Protein AF-B3T687-F1 (afdb_monomer_lite)

Secondary structure (DSSP, 8-state):
-HHHHHHHHHHHHHTT----HHHHHHHTT--HHHHHHHHHHHHTT-

pLDDT: mean 90.65, std 7.8, range [55.88, 95.62]

Structure (mmCIF, N/CA/C/O backbone):
data_AF-B3T687-F1
#
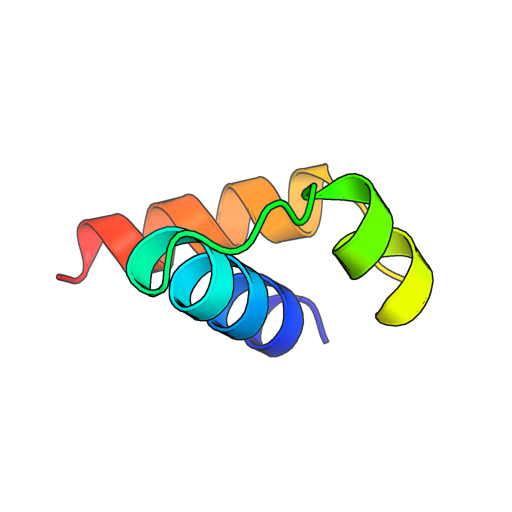_entry.id   AF-B3T687-F1
#
loop_
_atom_site.group_PDB
_atom_site.id
_atom_site.type_symbol
_atom_site.label_atom_id
_atom_site.label_alt_id
_atom_site.label_comp_id
_atom_site.label_asym_id
_atom_site.label_entity_id
_atom_site.label_seq_id
_atom_site.pdbx_PDB_ins_code
_atom_site.Cartn_x
_atom_site.Cartn_y
_atom_site.Cartn_z
_atom_site.occupancy
_atom_site.B_iso_or_equiv
_atom_site.auth_seq_id
_atom_site.auth_comp_id
_atom_site.auth_asym_id
_atom_site.auth_atom_id
_atom_site.pdbx_PDB_model_num
ATOM 1 N N . MET A 1 1 ? 0.663 -1.917 -11.190 1.00 65.06 1 MET A N 1
ATOM 2 C CA . MET A 1 1 ? 0.397 -2.676 -9.945 1.00 65.06 1 MET A CA 1
ATOM 3 C C . MET A 1 1 ? 0.504 -1.792 -8.698 1.00 65.06 1 MET A C 1
ATOM 5 O O . MET A 1 1 ? -0.491 -1.659 -8.006 1.00 65.06 1 MET A O 1
ATOM 9 N N . GLY A 1 2 ? 1.616 -1.080 -8.455 1.00 84.25 2 GLY A N 1
ATOM 10 C CA . GLY A 1 2 ? 1.778 -0.260 -7.234 1.00 84.25 2 GLY A CA 1
ATOM 11 C C . GLY A 1 2 ? 0.783 0.898 -7.020 1.00 84.25 2 GLY A C 1
ATOM 12 O O . GLY A 1 2 ? 0.461 1.209 -5.880 1.00 84.25 2 GLY A O 1
ATOM 13 N N . LEU A 1 3 ? 0.267 1.523 -8.088 1.00 90.62 3 LEU A N 1
ATOM 14 C CA . LEU A 1 3 ? -0.731 2.598 -7.967 1.00 90.62 3 LEU A CA 1
ATOM 15 C C . LEU A 1 3 ? -2.097 2.071 -7.501 1.00 90.62 3 LEU A C 1
ATOM 17 O O . LEU A 1 3 ? -2.689 2.648 -6.599 1.00 90.62 3 LEU A O 1
ATOM 21 N N . ALA A 1 4 ? -2.562 0.956 -8.073 1.00 92.06 4 ALA A N 1
ATOM 22 C CA . ALA A 1 4 ? -3.817 0.319 -7.672 1.00 92.06 4 ALA A CA 1
ATOM 23 C C . ALA A 1 4 ? -3.760 -0.165 -6.214 1.00 92.06 4 ALA A C 1
ATOM 25 O O . ALA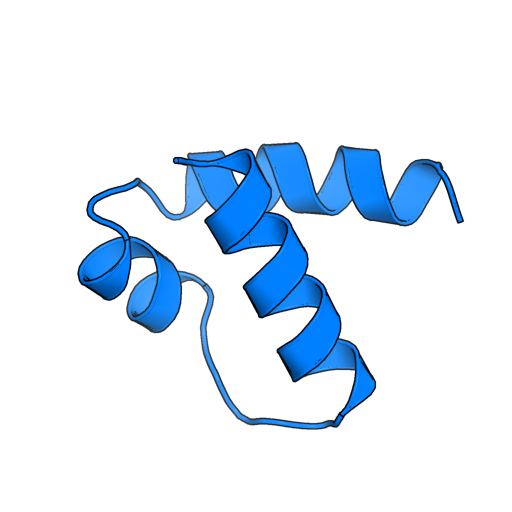 A 1 4 ? -4.701 0.054 -5.461 1.00 92.06 4 ALA A O 1
ATOM 26 N N . ALA A 1 5 ? -2.624 -0.735 -5.793 1.00 94.25 5 ALA A N 1
ATOM 27 C CA . ALA A 1 5 ? -2.394 -1.127 -4.403 1.00 94.25 5 ALA A CA 1
ATOM 28 C C . ALA A 1 5 ? -2.448 0.075 -3.438 1.00 94.25 5 ALA A C 1
ATOM 30 O O . ALA A 1 5 ? -3.060 -0.004 -2.378 1.00 94.25 5 ALA A O 1
ATOM 31 N N . ALA A 1 6 ? -1.859 1.214 -3.815 1.00 93.94 6 ALA A N 1
ATOM 32 C CA . ALA A 1 6 ? -1.905 2.427 -2.999 1.00 93.94 6 ALA A CA 1
ATOM 33 C C . ALA A 1 6 ? -3.284 3.099 -2.971 1.00 93.94 6 ALA A C 1
ATOM 35 O O . ALA A 1 6 ? -3.687 3.593 -1.922 1.00 93.94 6 ALA A O 1
ATOM 36 N N . ALA A 1 7 ? -4.018 3.082 -4.085 1.00 93.69 7 ALA A N 1
ATOM 37 C CA . ALA A 1 7 ? -5.399 3.556 -4.1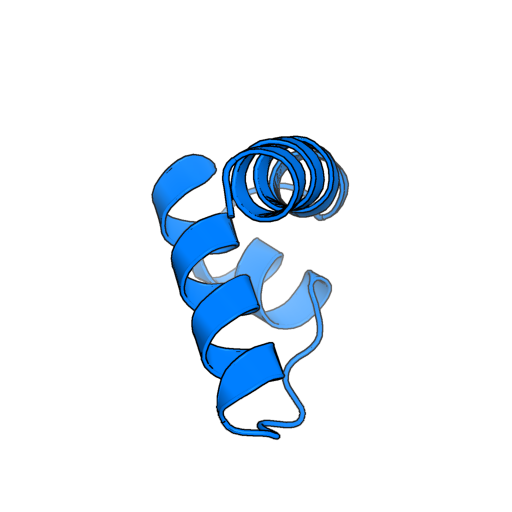36 1.00 93.69 7 ALA A CA 1
ATOM 38 C C . ALA A 1 7 ? -6.322 2.687 -3.266 1.00 93.69 7 ALA A C 1
ATOM 40 O O . ALA A 1 7 ? -7.145 3.219 -2.525 1.00 93.69 7 ALA A O 1
ATOM 41 N N . LEU A 1 8 ? -6.134 1.363 -3.293 1.00 93.06 8 LEU A N 1
ATOM 42 C CA . LEU A 1 8 ? -6.853 0.435 -2.423 1.00 93.06 8 LEU A CA 1
ATOM 43 C C . LEU A 1 8 ? -6.527 0.685 -0.946 1.00 93.06 8 LEU A C 1
ATOM 45 O O . LEU A 1 8 ? -7.440 0.796 -0.136 1.00 93.06 8 LEU A O 1
ATOM 49 N N . TYR A 1 9 ? -5.245 0.854 -0.601 1.00 94.31 9 TYR A N 1
ATOM 50 C CA . TYR A 1 9 ? -4.837 1.195 0.764 1.00 94.31 9 TYR A CA 1
ATOM 51 C C . TYR A 1 9 ? -5.448 2.522 1.236 1.00 94.31 9 TYR A C 1
ATOM 53 O O . TYR A 1 9 ? -5.962 2.601 2.348 1.00 94.31 9 TYR A O 1
ATOM 61 N N . LEU A 1 10 ? -5.454 3.553 0.384 1.00 92.69 10 LEU A N 1
ATOM 62 C CA . LEU A 1 10 ? -6.096 4.834 0.690 1.00 92.69 10 LEU A CA 1
ATOM 63 C C . LEU A 1 10 ? -7.601 4.669 0.950 1.00 92.69 10 LEU A C 1
ATOM 65 O O . LEU A 1 10 ? -8.118 5.258 1.896 1.00 92.69 10 LEU A O 1
ATOM 69 N N . ALA A 1 11 ? -8.296 3.855 0.151 1.00 92.94 11 ALA A N 1
ATOM 70 C CA . ALA A 1 11 ? -9.711 3.559 0.361 1.00 92.94 11 ALA A CA 1
ATOM 71 C C . ALA A 1 11 ? -9.955 2.817 1.687 1.00 92.94 11 ALA A C 1
ATOM 73 O O . ALA A 1 11 ? -10.859 3.192 2.428 1.00 92.94 11 ALA A O 1
ATOM 74 N N . CYS A 1 12 ? -9.123 1.826 2.027 1.00 93.38 12 CYS A N 1
ATOM 75 C CA . CYS A 1 12 ? -9.186 1.137 3.319 1.00 93.38 12 CYS A CA 1
ATOM 76 C C . CYS A 1 12 ? -9.029 2.117 4.489 1.00 93.38 12 CYS A C 1
ATOM 78 O O . CYS A 1 12 ? -9.868 2.138 5.384 1.00 93.38 12 CYS A O 1
ATOM 80 N N . VAL A 1 13 ? -8.017 2.991 4.440 1.00 92.00 13 VAL A N 1
ATOM 81 C CA . VAL A 1 13 ? -7.783 4.010 5.477 1.00 92.00 13 VAL A CA 1
ATOM 82 C C . VAL A 1 13 ? -8.979 4.958 5.612 1.00 92.00 13 VAL A C 1
ATOM 84 O O . VAL A 1 13 ? -9.399 5.251 6.728 1.00 92.00 13 VAL A O 1
ATOM 87 N N . LYS A 1 14 ? -9.557 5.419 4.496 1.00 92.56 14 LYS A N 1
ATOM 88 C CA . LYS A 1 14 ? -10.733 6.309 4.503 1.00 92.56 14 LYS A CA 1
ATOM 89 C C . LYS A 1 14 ? -11.987 5.653 5.072 1.00 92.56 14 LYS A C 1
ATOM 91 O O . LYS A 1 14 ? -12.787 6.333 5.703 1.00 92.56 14 LYS A O 1
ATOM 96 N N . ASN A 1 15 ? -12.138 4.351 4.860 1.00 94.50 15 ASN A N 1
ATOM 97 C CA . ASN A 1 15 ? -13.275 3.579 5.348 1.00 94.50 15 ASN A CA 1
ATOM 98 C C . ASN A 1 15 ? -13.053 3.006 6.760 1.00 94.50 15 ASN A C 1
ATOM 100 O O . ASN A 1 15 ? -13.942 2.341 7.281 1.00 94.50 15 ASN A O 1
ATOM 104 N N . GLY A 1 16 ? -11.897 3.259 7.388 1.00 92.50 16 GLY A N 1
ATOM 105 C CA . GLY A 1 16 ? -11.571 2.736 8.719 1.00 92.50 16 GLY A CA 1
ATOM 106 C C . GLY A 1 16 ? -11.320 1.224 8.751 1.00 92.50 16 GLY A C 1
ATOM 107 O O . GLY A 1 16 ? -11.435 0.609 9.806 1.00 92.50 16 GLY A O 1
ATOM 108 N N . GLU A 1 17 ? -10.993 0.625 7.606 1.00 93.56 17 GLU A N 1
ATOM 109 C CA . GLU A 1 17 ? -10.653 -0.793 7.497 1.00 93.56 17 GLU A CA 1
ATOM 110 C C . GLU A 1 17 ? -9.280 -1.065 8.120 1.00 93.56 17 GLU A C 1
ATOM 112 O O . GLU A 1 17 ? -8.291 -0.401 7.793 1.00 93.56 17 GLU A O 1
ATOM 117 N N . ASP A 1 18 ? -9.197 -2.097 8.960 1.00 91.81 18 ASP A N 1
ATOM 118 C CA . ASP A 1 18 ? -7.944 -2.532 9.580 1.00 91.81 18 ASP A CA 1
ATOM 119 C C . ASP A 1 18 ? -7.148 -3.424 8.612 1.00 91.81 18 ASP A C 1
ATOM 121 O O . ASP A 1 18 ? -7.103 -4.654 8.714 1.00 91.81 18 ASP A O 1
ATOM 125 N N . LYS A 1 19 ? -6.593 -2.787 7.574 1.00 93.44 19 LYS A N 1
ATOM 126 C CA . LYS A 1 19 ? -5.702 -3.414 6.590 1.00 93.44 19 LYS A CA 1
ATOM 127 C C . LYS A 1 19 ? -4.342 -2.750 6.613 1.00 93.44 19 LYS A C 1
ATOM 129 O O . LYS A 1 19 ? -4.212 -1.540 6.424 1.00 93.44 19 LYS A O 1
ATOM 134 N N . THR A 1 20 ? -3.304 -3.559 6.783 1.00 94.31 20 THR A N 1
ATOM 135 C CA . THR A 1 20 ? -1.933 -3.061 6.776 1.00 94.31 20 THR A CA 1
ATOM 136 C C . THR A 1 20 ? -1.417 -2.903 5.346 1.00 94.31 20 THR A C 1
ATOM 138 O O . THR A 1 20 ? -1.887 -3.544 4.402 1.00 94.31 20 THR A O 1
ATOM 141 N N . GLN A 1 21 ? -0.388 -2.069 5.167 1.00 93.50 21 GLN A N 1
ATOM 142 C CA . GLN A 1 21 ? 0.311 -1.972 3.878 1.00 93.50 21 GLN A CA 1
ATOM 143 C C . GLN A 1 21 ? 0.935 -3.313 3.473 1.00 93.50 21 GLN A C 1
ATOM 145 O O . GLN A 1 21 ? 1.052 -3.570 2.281 1.00 93.50 21 GLN A O 1
ATOM 150 N N . ARG A 1 22 ? 1.301 -4.168 4.440 1.00 94.62 22 ARG A N 1
ATOM 151 C CA . ARG A 1 22 ? 1.841 -5.507 4.189 1.00 94.62 22 ARG A CA 1
ATOM 152 C C . ARG A 1 22 ? 0.800 -6.425 3.561 1.00 94.62 22 ARG A C 1
ATOM 154 O O . ARG A 1 22 ? 1.087 -7.026 2.534 1.00 94.62 22 ARG A O 1
ATOM 161 N N . ASP A 1 23 ? -0.414 -6.453 4.110 1.00 94.56 23 ASP A N 1
ATOM 162 C CA . ASP A 1 23 ? -1.495 -7.311 3.604 1.00 94.56 23 ASP A CA 1
ATOM 163 C C . ASP A 1 23 ? -1.813 -6.992 2.136 1.00 94.56 23 ASP A C 1
ATOM 165 O O . ASP A 1 23 ? -1.989 -7.879 1.301 1.00 94.56 23 ASP A O 1
ATOM 169 N N . ILE A 1 24 ? -1.838 -5.699 1.800 1.00 94.12 24 ILE A N 1
ATOM 170 C CA . ILE A 1 24 ? -2.080 -5.242 0.429 1.00 94.12 24 ILE A CA 1
ATOM 171 C C . ILE A 1 24 ? -0.851 -5.476 -0.458 1.00 94.12 24 ILE A C 1
ATOM 173 O O . ILE A 1 24 ? -1.002 -5.796 -1.636 1.00 94.12 24 ILE A O 1
ATOM 177 N N . ALA A 1 25 ? 0.360 -5.335 0.083 1.00 95.31 25 ALA A N 1
ATOM 178 C CA . ALA A 1 25 ? 1.600 -5.584 -0.644 1.00 95.31 25 ALA A CA 1
ATOM 179 C C . ALA A 1 25 ? 1.722 -7.055 -1.065 1.00 95.31 25 ALA A C 1
ATOM 181 O O . ALA A 1 25 ? 1.989 -7.325 -2.235 1.00 95.31 25 ALA A O 1
ATOM 182 N N . GLU A 1 26 ? 1.440 -7.986 -0.152 1.00 95.12 26 GLU A N 1
ATOM 183 C CA . GLU A 1 26 ? 1.419 -9.425 -0.422 1.00 95.12 26 GLU A CA 1
ATOM 184 C C . GLU A 1 26 ? 0.349 -9.784 -1.461 1.00 95.12 26 GLU A C 1
ATOM 186 O O . GLU A 1 26 ? 0.658 -10.428 -2.464 1.00 95.12 26 GLU A O 1
ATOM 191 N N . ALA A 1 27 ? -0.885 -9.293 -1.295 1.00 92.69 27 ALA A N 1
ATOM 192 C CA . ALA A 1 27 ? -1.979 -9.567 -2.229 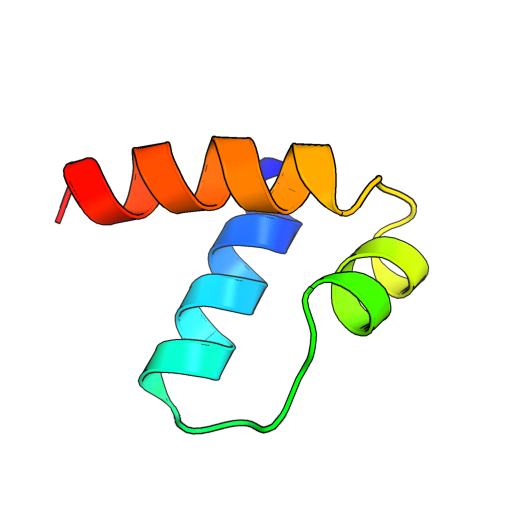1.00 92.69 27 ALA A CA 1
ATOM 193 C C . ALA A 1 27 ? -1.737 -8.991 -3.637 1.00 92.69 27 ALA A C 1
ATOM 195 O O . ALA A 1 27 ? -2.124 -9.593 -4.638 1.00 92.69 27 ALA A O 1
ATOM 196 N N . ALA A 1 28 ? -1.099 -7.821 -3.729 1.00 93.00 28 ALA A N 1
ATOM 197 C CA . ALA A 1 28 ? -0.803 -7.159 -4.997 1.00 93.00 28 ALA A CA 1
ATOM 198 C C . ALA A 1 28 ? 0.569 -7.536 -5.584 1.00 93.00 28 ALA A C 1
ATOM 200 O O . ALA A 1 28 ? 0.941 -6.992 -6.628 1.00 93.00 28 ALA A O 1
ATOM 201 N N . ASN A 1 29 ? 1.313 -8.437 -4.930 1.00 94.62 29 ASN A N 1
ATOM 202 C CA . ASN A 1 29 ? 2.680 -8.828 -5.276 1.00 94.62 29 ASN A CA 1
ATOM 203 C C . ASN A 1 29 ? 3.612 -7.615 -5.499 1.00 94.62 29 ASN A C 1
ATOM 205 O O . ASN A 1 29 ? 4.333 -7.511 -6.494 1.00 94.62 29 ASN A O 1
ATOM 209 N N . VAL A 1 30 ? 3.550 -6.650 -4.578 1.00 94.88 30 VAL A N 1
ATOM 210 C CA . VAL A 1 30 ? 4.409 -5.458 -4.531 1.00 94.88 30 VAL A CA 1
ATOM 211 C C . VAL A 1 30 ? 5.082 -5.352 -3.165 1.00 94.88 30 VAL A C 1
ATOM 213 O O . VAL A 1 30 ? 4.812 -6.127 -2.259 1.00 94.88 30 VAL A O 1
ATOM 216 N N . THR A 1 31 ? 5.969 -4.376 -2.989 1.00 95.62 31 THR A N 1
ATOM 217 C CA . THR A 1 31 ? 6.596 -4.111 -1.687 1.00 95.62 31 THR A CA 1
ATOM 218 C C . THR A 1 31 ? 5.829 -3.050 -0.901 1.00 95.62 31 THR A C 1
ATOM 220 O O . THR A 1 31 ? 5.267 -2.120 -1.485 1.00 95.62 31 THR A O 1
ATOM 223 N N . GLU A 1 32 ? 5.880 -3.111 0.433 1.00 95.06 32 GLU A N 1
ATOM 224 C CA . GLU A 1 32 ? 5.300 -2.078 1.309 1.00 95.06 32 GLU A CA 1
ATOM 225 C C . GLU A 1 32 ? 5.805 -0.670 0.961 1.00 95.06 32 GLU A C 1
ATOM 227 O O . GLU A 1 32 ? 5.042 0.294 0.930 1.00 95.06 32 GLU A O 1
ATOM 232 N N . VAL A 1 33 ? 7.095 -0.543 0.631 1.00 94.88 33 VAL A N 1
ATOM 233 C CA . VAL A 1 33 ? 7.711 0.732 0.230 1.00 94.88 33 VAL A CA 1
ATOM 234 C C . VAL A 1 33 ? 7.092 1.270 -1.064 1.00 94.88 33 VAL A C 1
ATOM 236 O O . VAL A 1 33 ? 6.909 2.481 -1.199 1.00 94.88 33 VAL A O 1
ATOM 239 N N . THR A 1 34 ? 6.708 0.391 -1.997 1.00 95.06 34 THR A N 1
ATOM 240 C CA . THR A 1 34 ? 5.995 0.790 -3.220 1.00 95.06 34 THR A CA 1
ATOM 241 C C . THR A 1 34 ? 4.642 1.409 -2.881 1.00 95.06 34 THR A C 1
ATOM 243 O O . THR A 1 34 ? 4.316 2.475 -3.405 1.00 95.06 34 THR A O 1
ATOM 246 N N . ILE A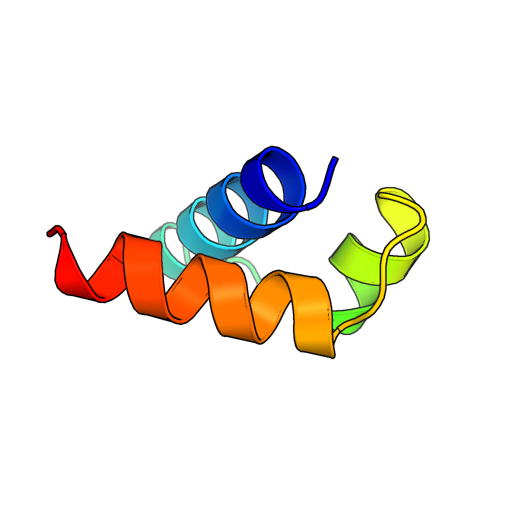 1 35 ? 3.879 0.785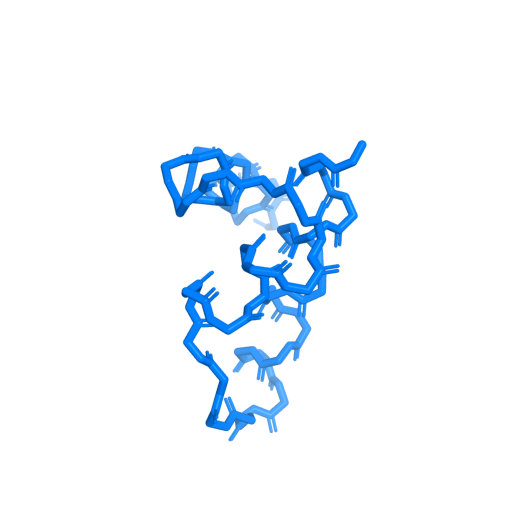 -1.977 1.00 94.44 35 ILE A N 1
ATOM 247 C CA . ILE A 1 35 ? 2.588 1.312 -1.516 1.00 94.44 35 ILE A CA 1
ATOM 248 C C . ILE A 1 35 ? 2.794 2.643 -0.795 1.00 94.44 35 ILE A C 1
ATOM 250 O O . ILE A 1 35 ? 2.136 3.619 -1.137 1.00 94.44 35 ILE A O 1
ATOM 254 N N . ARG A 1 36 ? 3.765 2.731 0.119 1.00 92.81 36 ARG A N 1
ATOM 255 C CA . ARG A 1 36 ? 4.071 3.949 0.883 1.00 92.81 36 ARG A CA 1
ATOM 256 C C . ARG A 1 36 ? 4.421 5.141 -0.007 1.00 92.81 36 ARG A C 1
ATOM 258 O O . ARG A 1 36 ? 3.905 6.236 0.210 1.00 92.81 36 ARG A O 1
ATOM 265 N N . ASN A 1 37 ? 5.277 4.936 -1.008 1.00 93.69 37 ASN A N 1
ATOM 266 C CA . ASN A 1 37 ? 5.697 6.000 -1.922 1.00 93.69 37 ASN A CA 1
ATOM 267 C C . ASN A 1 37 ? 4.537 6.495 -2.793 1.00 93.69 37 ASN A C 1
ATOM 269 O O . ASN A 1 37 ? 4.404 7.695 -3.017 1.00 93.69 37 ASN A O 1
ATOM 273 N N . ARG A 1 38 ? 3.676 5.586 -3.265 1.00 93.00 38 ARG A N 1
ATOM 274 C CA . ARG A 1 38 ? 2.501 5.942 -4.075 1.00 93.00 38 ARG A CA 1
ATOM 275 C C . ARG A 1 38 ? 1.384 6.561 -3.237 1.00 93.00 38 ARG A C 1
ATOM 277 O O . ARG A 1 38 ? 0.766 7.515 -3.689 1.00 93.00 38 ARG A O 1
ATOM 284 N N . TYR A 1 39 ? 1.176 6.072 -2.017 1.00 91.81 39 TYR A N 1
ATOM 285 C CA . TYR A 1 39 ? 0.204 6.608 -1.068 1.00 91.81 39 TYR A CA 1
ATOM 286 C C . TYR A 1 39 ? 0.501 8.066 -0.708 1.00 91.81 39 TYR A C 1
ATOM 288 O O . TYR A 1 39 ? -0.415 8.879 -0.722 1.00 91.81 39 TYR A O 1
ATOM 296 N N . LYS A 1 40 ? 1.770 8.416 -0.446 1.00 89.69 40 LYS A N 1
ATOM 297 C CA . LYS A 1 40 ? 2.167 9.816 -0.210 1.00 89.69 40 LYS A CA 1
ATOM 298 C C . LYS A 1 40 ? 1.785 10.714 -1.387 1.00 89.69 40 LYS A C 1
ATOM 300 O O . LYS A 1 40 ? 1.055 11.671 -1.190 1.00 89.69 40 LYS A O 1
ATOM 305 N N . GLY A 1 41 ? 2.167 10.335 -2.609 1.00 87.31 41 GLY A N 1
ATOM 306 C CA . GLY A 1 41 ? 1.822 11.118 -3.801 1.00 87.31 41 GLY A CA 1
ATOM 307 C C . GLY A 1 41 ? 0.314 11.251 -4.047 1.00 87.31 41 GLY A C 1
ATOM 308 O O . GLY A 1 41 ? -0.134 12.293 -4.512 1.00 87.31 41 GLY A O 1
ATOM 309 N N . LEU A 1 42 ? -0.476 10.222 -3.716 1.00 86.44 42 LEU A N 1
ATOM 310 C CA . LEU A 1 42 ? -1.940 10.284 -3.796 1.00 86.44 42 LEU A CA 1
ATOM 311 C C . LEU A 1 42 ? -2.535 11.228 -2.749 1.00 86.44 42 LEU A C 1
ATOM 313 O O . LEU A 1 42 ? -3.425 11.998 -3.079 1.00 86.44 42 LEU A O 1
ATOM 317 N N . LYS A 1 43 ? -2.035 11.180 -1.511 1.00 82.88 43 LYS A N 1
ATOM 318 C CA . LYS A 1 43 ? -2.503 12.034 -0.416 1.00 82.88 43 LYS A CA 1
ATOM 319 C C . LYS A 1 43 ? -2.129 13.505 -0.616 1.00 82.88 43 LYS A C 1
ATOM 321 O O . LYS A 1 43 ? -2.906 14.371 -0.250 1.00 82.88 43 LYS A O 1
ATOM 326 N N . ASP A 1 44 ? -0.968 13.777 -1.206 1.00 82.25 44 ASP A N 1
ATOM 327 C CA . ASP A 1 44 ? -0.519 15.141 -1.518 1.00 82.25 44 ASP A CA 1
ATOM 328 C C . ASP A 1 44 ? -1.301 15.767 -2.692 1.00 82.25 44 ASP A C 1
ATOM 330 O O . ASP A 1 44 ? -1.191 16.966 -2.936 1.00 82.25 44 ASP A O 1
ATOM 334 N N . SER A 1 45 ? -2.067 14.956 -3.433 1.00 71.88 45 SER A N 1
ATOM 335 C CA . SER A 1 45 ? -2.926 15.399 -4.539 1.00 71.88 45 SER A CA 1
ATOM 336 C C . SER A 1 45 ? -4.397 15.588 -4.127 1.00 71.88 45 SER A C 1
ATOM 338 O O . SER A 1 45 ? -5.219 15.865 -5.001 1.00 71.88 45 SER A O 1
ATOM 340 N N . GLU A 1 46 ? -4.733 15.391 -2.844 1.00 55.88 46 GLU A N 1
ATOM 341 C CA . GLU A 1 46 ? -6.067 15.660 -2.274 1.00 55.88 46 GLU A CA 1
ATOM 342 C C . GLU A 1 46 ? -6.226 17.089 -1.748 1.00 55.88 46 GLU A C 1
ATOM 344 O O . GLU A 1 46 ? -5.232 17.663 -1.246 1.00 55.88 46 GLU A O 1
#

Foldseek 3Di:
DLLVLLVVVVVCVVVVHPDDLVNSCVVVVHDSVSSVVNNVVVVVVD

Organism: NCBI:txid455581

InterPro domains:
  IPR013150 Transcription factor TFIIB, cyclin-like domain [PF00382] (2-44)
  IPR036915 Cyclin-like superfamily [SSF47954] (2-42)

Radius of gyration: 9.42 Å; chains: 1; bounding box: 21×25×20 Å

Sequence (46 aa):
MGLAAAALYLACVKNGEDKTQRDIAEAANVTEVTIRNRYKGLKDSE